Protein AF-A0A3D0IIW1-F1 (afdb_monomer_lite)

Radius of gyration: 18.22 Å; chains: 1; bounding box: 44×40×48 Å

pLDDT: mean 92.73, std 6.45, range [51.59, 98.44]

Secondary structure (DSSP, 8-state):
---SS-----HHHHHHHHHHHHHHHHHHTTGGG-SSSHHHHHHHIIIIIIIIIIIIIIIIHHHHHHHH-THHHHHTT---TTHHHHHHHHHHHHHHHHHHHHHT-PPTT--TT-HHHHHHHHHHHHHHHHIIIIIIIIIHHHHHHHH-HHHHHHHHHHHHHHHTTT--

Foldseek 3Di:
DFDQWAAADDPLLVVLVVLLVLLLVLLQVLQVLPDPDPVSVVSNCCSPVVCQLPVQQPVVLVVVCVVVDVVLCVLLPVDPPCVVVVVVVVVVVVVVVVVVVCVVPDPPPDDCPDPVNVVVVVVVVSSVSSCSRRLSRRNLSSVCVRTNNNVSVVVSVVSVVSSCVNPD

Structure (mmCIF, N/CA/C/O backbone):
data_AF-A0A3D0IIW1-F1
#
_entry.id   AF-A0A3D0IIW1-F1
#
loop_
_atom_site.group_PDB
_atom_site.id
_atom_site.type_symbol
_atom_site.label_atom_id
_atom_site.label_alt_id
_atom_site.label_comp_id
_atom_site.label_asym_id
_atom_site.label_entity_id
_atom_site.label_seq_id
_atom_site.pdbx_PDB_ins_code
_atom_site.Cartn_x
_atom_site.Cartn_y
_atom_site.Cartn_z
_atom_site.occupancy
_atom_site.B_iso_or_equiv
_atom_site.auth_seq_id
_atom_site.auth_comp_id
_atom_site.auth_asym_id
_atom_site.auth_atom_id
_atom_site.pdbx_PDB_model_num
ATOM 1 N N . MET A 1 1 ? -6.340 7.374 23.931 1.00 51.59 1 MET A N 1
ATOM 2 C CA . MET A 1 1 ? -5.038 7.229 23.238 1.00 51.59 1 MET A CA 1
ATOM 3 C C . MET A 1 1 ? -5.030 5.875 22.553 1.00 51.59 1 MET A C 1
ATOM 5 O O . MET A 1 1 ? -5.661 4.972 23.084 1.00 51.59 1 MET A O 1
ATOM 9 N N . LYS A 1 2 ? -4.418 5.737 21.372 1.00 72.81 2 LYS A N 1
ATOM 10 C CA . LYS A 1 2 ? -4.303 4.422 20.722 1.00 72.81 2 LYS A CA 1
ATOM 11 C C . LYS A 1 2 ? -3.311 3.559 21.509 1.00 72.81 2 LYS A C 1
ATOM 13 O O . LYS A 1 2 ? -2.292 4.075 21.960 1.00 72.81 2 LYS A O 1
ATOM 18 N N . GLU A 1 3 ? -3.637 2.287 21.702 1.00 88.44 3 GLU A N 1
ATOM 19 C CA . GLU A 1 3 ? -2.821 1.354 22.484 1.00 88.44 3 GLU A CA 1
ATOM 20 C C . GLU A 1 3 ? -1.586 0.914 21.685 1.00 88.44 3 GLU A C 1
ATOM 22 O O . GLU A 1 3 ? -1.682 0.585 20.499 1.00 88.44 3 GLU A O 1
ATOM 27 N N . LEU A 1 4 ? -0.418 0.907 22.335 1.00 93.81 4 LEU A N 1
ATOM 28 C CA . LEU A 1 4 ? 0.827 0.431 21.720 1.00 93.81 4 LEU A CA 1
ATOM 29 C C . LEU A 1 4 ? 0.775 -1.076 21.439 1.00 93.81 4 LEU A C 1
ATOM 31 O O . LEU A 1 4 ? 1.244 -1.517 20.391 1.00 93.81 4 LEU A O 1
ATOM 35 N N . PHE A 1 5 ? 0.150 -1.824 22.351 1.00 95.81 5 PHE A N 1
ATOM 36 C CA . PHE A 1 5 ? -0.058 -3.266 22.287 1.00 95.81 5 PHE A CA 1
ATOM 37 C C . PHE A 1 5 ? -1.498 -3.589 22.667 1.00 95.81 5 PHE A C 1
ATOM 39 O O . PHE A 1 5 ? -2.048 -2.988 23.588 1.00 95.81 5 PHE A O 1
ATOM 46 N N . LYS A 1 6 ? -2.092 -4.550 21.966 1.00 94.25 6 LYS A N 1
ATOM 47 C CA . LYS A 1 6 ? -3.459 -5.025 22.170 1.00 94.25 6 LYS A CA 1
ATOM 48 C C . LYS A 1 6 ? -3.562 -6.479 21.713 1.00 94.25 6 LYS A C 1
ATOM 50 O O . LYS A 1 6 ? -2.727 -6.948 20.948 1.00 94.25 6 LYS A O 1
ATOM 55 N N . MET A 1 7 ? -4.598 -7.189 22.147 1.00 93.38 7 MET A N 1
ATOM 56 C CA . MET A 1 7 ? -4.975 -8.472 21.554 1.00 93.38 7 MET A CA 1
ATOM 57 C C . MET A 1 7 ? -6.499 -8.597 21.500 1.00 93.38 7 MET A C 1
ATOM 59 O O . MET A 1 7 ? -7.154 -8.927 22.483 1.00 93.38 7 MET A O 1
ATOM 63 N N . LYS A 1 8 ? -7.081 -8.287 20.341 1.00 94.69 8 LYS A N 1
ATOM 64 C CA . LYS A 1 8 ? -8.518 -8.399 20.068 1.00 94.69 8 LYS A CA 1
ATOM 65 C C . LYS A 1 8 ? -8.746 -8.803 18.617 1.00 94.69 8 LYS A C 1
ATOM 67 O O . LYS A 1 8 ? -9.093 -7.982 17.770 1.00 94.69 8 LYS A O 1
ATOM 72 N N . VAL A 1 9 ? -8.540 -10.082 18.338 1.00 95.25 9 VAL A N 1
ATOM 73 C CA . VAL A 1 9 ? -8.786 -10.651 17.012 1.00 95.25 9 VAL A CA 1
ATOM 74 C C . VAL A 1 9 ? -10.283 -10.618 16.716 1.00 95.25 9 VAL A C 1
ATOM 76 O O . VAL A 1 9 ? -11.110 -11.003 17.541 1.00 95.25 9 VAL A O 1
ATOM 79 N N . THR A 1 10 ? -10.635 -10.132 15.531 1.00 95.06 10 THR A N 1
ATOM 80 C CA . THR A 1 10 ? -12.019 -10.059 15.052 1.00 95.06 10 THR A CA 1
ATOM 81 C C . THR A 1 10 ? -12.124 -10.638 13.646 1.00 95.06 10 THR A C 1
ATOM 83 O O . THR A 1 10 ? -11.124 -11.011 13.031 1.00 95.06 10 THR A O 1
ATOM 86 N N . ARG A 1 11 ? -13.342 -10.679 13.095 1.00 94.19 11 ARG A N 1
ATOM 87 C CA . ARG A 1 11 ? -13.560 -11.056 11.694 1.00 94.19 11 ARG A CA 1
ATOM 88 C C . ARG A 1 11 ? -12.759 -10.182 10.722 1.00 94.19 11 ARG A C 1
ATOM 90 O O . ARG A 1 11 ? -12.256 -10.702 9.735 1.00 94.19 11 ARG A O 1
ATOM 97 N N . ASP A 1 12 ? -12.595 -8.896 11.027 1.00 93.94 12 ASP A N 1
ATOM 98 C CA . ASP A 1 12 ? -11.858 -7.960 10.169 1.00 93.94 12 ASP A CA 1
ATOM 99 C C . ASP A 1 12 ? -10.359 -8.283 10.156 1.00 93.94 12 ASP A C 1
ATOM 101 O O . ASP A 1 12 ? -9.709 -8.177 9.122 1.00 93.94 12 ASP A O 1
ATOM 105 N N . THR A 1 13 ? -9.827 -8.789 11.273 1.00 96.00 13 THR A N 1
ATOM 106 C CA . THR A 1 13 ? -8.450 -9.291 11.358 1.00 96.00 13 THR A CA 1
ATOM 107 C C . THR A 1 13 ? -8.240 -10.481 10.425 1.00 96.00 13 THR A C 1
ATOM 109 O O . THR A 1 13 ? -7.277 -10.500 9.667 1.00 96.00 13 THR A O 1
ATOM 112 N N . TRP A 1 14 ? -9.159 -11.450 10.429 1.00 97.56 14 TRP A N 1
ATOM 113 C CA . TRP A 1 14 ? -9.083 -12.606 9.531 1.00 97.56 14 TRP A CA 1
ATOM 114 C C . TRP A 1 14 ? -9.272 -12.229 8.065 1.00 97.56 14 TRP A C 1
ATOM 116 O O . TRP A 1 14 ? -8.581 -12.771 7.209 1.00 97.56 14 TRP A O 1
ATOM 126 N N . MET A 1 15 ? -10.160 -11.276 7.770 1.00 97.06 15 MET A N 1
ATOM 127 C CA . MET A 1 15 ? -10.300 -10.727 6.420 1.00 97.06 15 MET A CA 1
ATOM 128 C C . MET A 1 15 ? -9.004 -10.066 5.947 1.00 97.06 15 MET A C 1
ATOM 130 O O . MET A 1 15 ? -8.612 -10.276 4.804 1.00 97.06 15 MET A O 1
ATOM 134 N N . ALA A 1 16 ? -8.320 -9.321 6.819 1.00 97.75 16 ALA A N 1
ATOM 135 C CA . ALA A 1 16 ? -7.032 -8.717 6.504 1.00 97.75 16 ALA A CA 1
ATOM 136 C C . ALA A 1 16 ? -5.949 -9.772 6.246 1.00 97.75 16 ALA A C 1
ATOM 138 O O . ALA A 1 16 ? -5.259 -9.692 5.237 1.00 97.75 16 ALA A O 1
ATOM 139 N N . VAL A 1 17 ? -5.846 -10.804 7.092 1.00 98.38 17 VAL A N 1
ATOM 140 C CA . VAL A 1 17 ? -4.916 -11.923 6.860 1.00 98.38 17 VAL A CA 1
ATOM 141 C C . VAL A 1 17 ? -5.212 -12.612 5.527 1.00 98.38 17 VAL A C 1
ATOM 143 O O . VAL A 1 17 ? -4.301 -12.799 4.731 1.00 98.38 17 VAL A O 1
ATOM 146 N N . ALA A 1 18 ? -6.473 -12.953 5.251 1.00 98.38 18 ALA A N 1
ATOM 147 C CA . ALA A 1 18 ? -6.853 -13.629 4.013 1.00 98.38 18 ALA A CA 1
ATOM 148 C C . ALA A 1 18 ? -6.556 -12.775 2.770 1.00 98.38 18 ALA A C 1
ATOM 150 O O . ALA A 1 18 ? -5.976 -13.274 1.810 1.00 98.38 18 ALA A O 1
ATOM 151 N N . ALA A 1 19 ? -6.904 -11.486 2.798 1.00 98.19 19 ALA A N 1
ATOM 152 C CA . ALA A 1 19 ? -6.640 -10.570 1.692 1.00 98.19 19 ALA A CA 1
ATOM 153 C C . ALA A 1 19 ? -5.132 -10.330 1.494 1.00 98.19 19 ALA A C 1
ATOM 155 O O . ALA A 1 19 ? -4.655 -10.319 0.362 1.00 98.19 19 ALA A O 1
ATOM 156 N N . GLY A 1 20 ? -4.367 -10.194 2.581 1.00 98.19 20 GLY A N 1
ATOM 157 C CA . GLY A 1 20 ? -2.912 -10.062 2.529 1.00 98.19 20 GLY A CA 1
ATOM 158 C C . GLY A 1 20 ? -2.222 -11.324 2.002 1.00 98.19 20 GLY A C 1
ATOM 159 O O . GLY A 1 20 ? -1.300 -11.228 1.199 1.00 98.19 20 GLY A O 1
ATOM 160 N N . LEU A 1 21 ? -2.687 -12.515 2.393 1.00 98.44 21 LEU A N 1
ATOM 161 C CA . LEU A 1 21 ? -2.167 -13.781 1.867 1.00 98.44 21 LEU A CA 1
ATOM 162 C C . LEU A 1 21 ? -2.523 -13.965 0.391 1.00 98.44 21 LEU A C 1
ATOM 164 O O . LEU A 1 21 ? -1.695 -14.453 -0.369 1.00 98.44 21 LEU A O 1
ATOM 168 N N . LEU A 1 22 ? -3.721 -13.547 -0.027 1.00 98.38 22 LEU A N 1
ATOM 169 C CA . LEU A 1 22 ? -4.106 -13.543 -1.436 1.00 98.38 22 LEU A CA 1
ATOM 170 C C . LEU A 1 22 ? -3.202 -12.616 -2.256 1.00 98.38 22 LEU A C 1
ATOM 172 O O . LEU A 1 22 ? -2.736 -13.020 -3.312 1.00 98.38 22 LEU A O 1
ATOM 176 N N . MET A 1 23 ? -2.899 -11.416 -1.755 1.00 98.19 23 MET A N 1
ATOM 177 C CA . MET A 1 23 ? -1.939 -10.501 -2.380 1.00 98.19 23 MET A CA 1
ATOM 178 C C . MET A 1 23 ? -0.556 -11.156 -2.545 1.00 98.19 23 MET A C 1
ATOM 180 O O . MET A 1 23 ? 0.001 -11.133 -3.639 1.00 98.19 23 MET A O 1
ATOM 184 N N . ILE A 1 24 ? -0.016 -11.787 -1.496 1.00 98.19 24 ILE A N 1
ATOM 185 C CA . ILE A 1 24 ? 1.262 -12.516 -1.586 1.00 98.19 24 ILE A CA 1
ATOM 186 C C . ILE A 1 24 ? 1.161 -13.671 -2.591 1.00 98.19 24 ILE A C 1
ATOM 188 O O . ILE A 1 24 ? 2.062 -13.866 -3.399 1.00 98.19 24 ILE A O 1
ATOM 192 N N . GLY A 1 25 ? 0.059 -14.421 -2.577 1.00 97.62 25 GLY A N 1
ATOM 193 C CA . GLY A 1 25 ? -0.180 -15.508 -3.523 1.00 97.62 25 GLY A CA 1
ATOM 194 C C . GLY A 1 25 ? -0.182 -15.023 -4.971 1.00 97.62 25 GLY A C 1
ATOM 195 O O . GLY A 1 25 ? 0.498 -15.609 -5.804 1.00 97.62 25 GLY A O 1
ATOM 196 N N . LEU A 1 26 ? -0.876 -13.919 -5.262 1.00 96.81 26 LEU A N 1
ATOM 197 C CA . LEU A 1 26 ? -0.877 -13.285 -6.584 1.00 96.81 26 LEU A CA 1
ATOM 198 C C . LEU A 1 26 ? 0.527 -12.835 -7.004 1.00 96.81 26 LEU A C 1
ATOM 200 O O . LEU A 1 26 ? 0.872 -12.978 -8.171 1.00 96.81 26 LEU A O 1
ATOM 204 N N . SER A 1 27 ? 1.336 -12.345 -6.059 1.00 96.06 27 SER A N 1
ATOM 205 C CA . SER A 1 27 ? 2.742 -12.014 -6.306 1.00 96.06 27 SER A CA 1
ATOM 206 C C . SER A 1 27 ? 3.536 -13.253 -6.712 1.00 96.06 27 SER A C 1
ATOM 208 O O . SER A 1 27 ? 4.066 -13.317 -7.815 1.00 96.06 27 SER A O 1
ATOM 210 N N . LEU A 1 28 ? 3.544 -14.288 -5.870 1.00 96.31 28 LEU A N 1
ATOM 211 C CA . LEU A 1 28 ? 4.301 -15.520 -6.110 1.00 96.31 28 LEU A CA 1
ATOM 212 C C . LEU A 1 28 ? 3.863 -16.263 -7.379 1.00 96.31 28 LEU A C 1
ATOM 214 O O . LEU A 1 28 ? 4.688 -16.909 -8.021 1.00 96.31 28 LEU A O 1
ATOM 218 N N . LEU A 1 29 ? 2.589 -16.160 -7.766 1.00 95.62 29 LEU A N 1
ATOM 219 C CA . LEU A 1 29 ? 2.074 -16.746 -9.005 1.00 95.62 29 LEU A CA 1
ATOM 220 C C . LEU A 1 29 ? 2.680 -16.131 -10.270 1.00 95.62 29 LEU A C 1
ATOM 222 O O . LEU A 1 29 ? 2.574 -16.756 -11.319 1.00 95.62 29 LEU A O 1
ATOM 226 N N . MET A 1 30 ? 3.322 -14.962 -10.189 1.00 94.12 30 MET A N 1
ATOM 227 C CA . MET A 1 30 ? 4.028 -14.360 -11.324 1.00 94.12 30 MET A CA 1
ATOM 228 C C . MET A 1 30 ? 5.428 -14.934 -11.552 1.00 94.12 30 MET A C 1
ATOM 230 O O . MET A 1 30 ? 5.925 -14.841 -12.668 1.00 94.12 30 MET A O 1
ATOM 234 N N . LEU A 1 31 ? 6.041 -15.594 -10.560 1.00 93.50 31 LEU A N 1
ATOM 235 C CA . LEU A 1 31 ? 7.369 -16.211 -10.701 1.00 93.50 31 LEU A CA 1
ATOM 236 C C . LEU A 1 31 ? 7.522 -17.127 -11.933 1.00 93.50 31 LEU A C 1
ATOM 238 O O . LEU A 1 31 ? 8.519 -16.993 -12.636 1.00 93.50 31 LEU A O 1
ATOM 242 N N . PRO A 1 32 ? 6.586 -18.049 -12.245 1.00 92.50 32 PRO A N 1
ATOM 243 C CA . PRO A 1 32 ? 6.703 -18.879 -13.446 1.00 92.50 32 PRO A CA 1
ATOM 244 C C . PRO A 1 32 ? 6.498 -18.111 -14.762 1.00 92.50 32 PRO A C 1
ATOM 246 O O . PRO A 1 32 ? 6.783 -18.667 -15.817 1.00 92.50 32 PRO A O 1
ATOM 249 N N . PHE A 1 33 ? 6.016 -16.866 -14.707 1.00 91.00 33 PHE A N 1
ATOM 250 C CA . PHE A 1 33 ? 5.722 -16.002 -15.855 1.00 91.00 33 PHE A CA 1
ATOM 251 C C . PHE A 1 33 ? 6.644 -14.773 -15.890 1.00 91.00 33 PHE A C 1
ATOM 253 O O . PHE A 1 33 ? 6.245 -13.709 -16.352 1.00 91.00 33 PHE A O 1
ATOM 260 N N . SER A 1 34 ? 7.874 -14.894 -15.382 1.00 84.25 34 SER A N 1
ATOM 261 C CA . SER A 1 34 ? 8.863 -13.806 -15.373 1.00 84.25 34 SER A CA 1
ATOM 262 C C . SER A 1 34 ? 9.720 -13.745 -16.649 1.00 84.25 34 SER A C 1
ATOM 264 O O . SER A 1 34 ? 10.821 -13.197 -16.619 1.00 84.25 34 SER A O 1
ATOM 266 N N . GLY A 1 35 ? 9.288 -14.395 -17.733 1.00 87.31 35 GLY A N 1
ATOM 267 C CA . GLY A 1 35 ? 9.995 -14.412 -19.014 1.00 87.31 35 GLY A CA 1
ATOM 268 C C . GLY A 1 35 ? 9.656 -13.215 -19.909 1.00 87.31 35 GLY A C 1
ATOM 269 O O . GLY A 1 35 ? 8.766 -12.424 -19.610 1.00 87.31 35 GLY A O 1
ATOM 270 N N . ASP A 1 36 ? 10.340 -13.121 -21.054 1.00 87.38 36 ASP A N 1
ATOM 271 C CA . ASP A 1 36 ? 10.158 -12.033 -22.033 1.00 87.38 36 ASP A CA 1
ATOM 272 C C . ASP A 1 36 ? 9.063 -12.321 -23.077 1.00 87.38 36 ASP A C 1
ATOM 274 O O . ASP A 1 36 ? 8.921 -11.606 -24.074 1.00 87.38 36 ASP A O 1
ATOM 278 N N . SER A 1 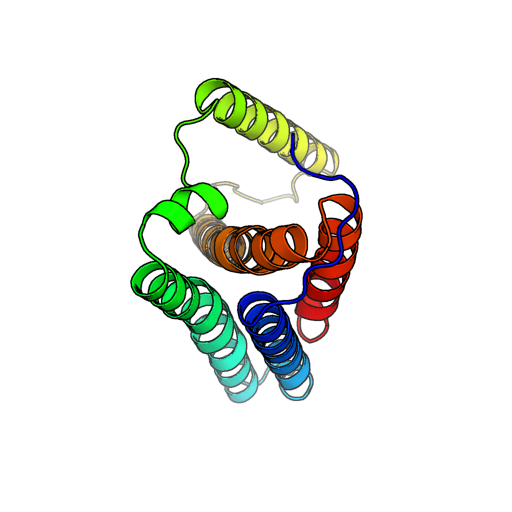37 ? 8.292 -13.401 -22.910 1.00 93.81 37 SER A N 1
ATOM 279 C CA . SER A 1 37 ? 7.253 -13.734 -23.881 1.00 93.81 37 SER A CA 1
ATOM 280 C C . SER A 1 37 ? 6.037 -12.813 -23.736 1.00 93.81 37 SER A C 1
ATOM 282 O O . SER A 1 37 ? 5.694 -12.335 -22.655 1.00 93.81 37 SER A O 1
ATOM 284 N N . MET A 1 38 ? 5.310 -12.598 -24.836 1.00 93.38 38 MET A N 1
ATOM 285 C CA . MET A 1 38 ? 4.062 -11.827 -24.787 1.00 93.38 38 MET A CA 1
ATOM 286 C C . MET A 1 38 ? 3.020 -12.473 -23.857 1.00 93.38 38 MET A C 1
ATOM 288 O O . MET A 1 38 ? 2.227 -11.766 -23.240 1.00 93.38 38 MET A O 1
ATOM 292 N N . GLY A 1 39 ? 3.029 -13.806 -23.732 1.00 94.00 39 GLY A N 1
ATOM 293 C CA . GLY A 1 39 ? 2.161 -14.526 -22.800 1.00 94.00 39 GLY A CA 1
ATOM 294 C C . GLY A 1 39 ? 2.487 -14.201 -21.343 1.00 94.00 39 GLY A C 1
ATOM 295 O O . GLY A 1 39 ? 1.580 -13.882 -20.576 1.00 94.00 39 GLY A O 1
ATOM 296 N N . ASP A 1 40 ? 3.773 -14.196 -20.998 1.00 92.62 40 ASP A N 1
ATOM 297 C CA . ASP A 1 40 ? 4.275 -13.869 -19.659 1.00 92.62 40 ASP A CA 1
ATOM 298 C C . ASP A 1 40 ? 3.899 -12.441 -19.246 1.00 92.62 40 ASP A C 1
ATOM 300 O O . ASP A 1 40 ? 3.370 -12.214 -18.153 1.00 92.62 40 ASP A O 1
ATOM 304 N N . ALA A 1 41 ? 4.064 -11.485 -20.167 1.00 91.69 41 ALA A N 1
ATOM 305 C CA . ALA A 1 41 ? 3.682 -10.092 -19.955 1.00 91.69 41 ALA A CA 1
ATOM 306 C C . ALA A 1 41 ? 2.170 -9.928 -19.718 1.00 91.69 41 ALA A C 1
ATOM 308 O O . ALA A 1 41 ? 1.760 -9.206 -18.808 1.00 91.69 41 ALA A O 1
ATOM 309 N N . ILE A 1 42 ? 1.331 -10.615 -20.503 1.00 95.12 42 ILE A N 1
ATOM 310 C CA . ILE A 1 42 ? -0.131 -10.570 -20.344 1.00 95.12 42 ILE A CA 1
ATOM 311 C C . ILE A 1 42 ? -0.544 -11.163 -18.995 1.00 95.12 42 ILE A C 1
ATOM 313 O O . ILE A 1 42 ? -1.369 -10.575 -18.296 1.00 95.12 42 ILE A O 1
ATOM 317 N N . VAL A 1 43 ? 0.018 -12.312 -18.614 1.00 94.62 43 VAL A N 1
ATOM 318 C CA . VAL A 1 43 ? -0.315 -12.961 -17.339 1.00 94.62 43 VAL A CA 1
ATOM 319 C C . VAL A 1 43 ? 0.117 -12.090 -16.161 1.00 94.62 43 VAL A C 1
ATOM 321 O O . VAL A 1 43 ? -0.688 -11.858 -15.259 1.00 94.62 43 VAL A O 1
ATOM 324 N N . SER A 1 44 ? 1.331 -11.540 -16.198 1.00 92.44 44 SER A N 1
ATOM 325 C CA . SER A 1 44 ? 1.834 -10.636 -15.159 1.00 92.44 44 SER A CA 1
ATOM 326 C C . SER A 1 44 ? 0.983 -9.368 -15.039 1.00 92.44 44 SER A C 1
ATOM 328 O O . SER A 1 44 ? 0.609 -8.983 -13.932 1.00 92.44 44 SER A O 1
ATOM 330 N N . PHE A 1 45 ? 0.581 -8.768 -16.164 1.00 93.19 45 PHE A N 1
ATOM 331 C CA . PHE A 1 45 ? -0.353 -7.639 -16.185 1.00 93.19 45 PHE A CA 1
ATOM 332 C C . PHE A 1 45 ? -1.708 -7.996 -15.553 1.00 93.19 45 PHE A C 1
ATOM 334 O O . PHE A 1 45 ? -2.235 -7.250 -14.729 1.00 93.19 45 PHE A O 1
ATOM 341 N N . LEU A 1 46 ? -2.286 -9.151 -15.895 1.00 96.56 46 LEU A N 1
ATOM 342 C CA . LEU A 1 46 ? -3.569 -9.573 -15.331 1.00 96.56 46 LEU A CA 1
ATOM 343 C C . LEU A 1 46 ? -3.471 -9.821 -13.820 1.00 96.56 46 LEU A C 1
ATOM 345 O O . LEU A 1 46 ? -4.315 -9.338 -13.064 1.00 96.56 46 LEU A O 1
ATOM 349 N N . LEU A 1 47 ? -2.448 -10.548 -13.369 1.00 96.19 47 LEU A N 1
ATOM 350 C CA . LEU A 1 47 ? -2.269 -10.877 -11.955 1.00 96.19 47 LEU A CA 1
ATOM 351 C C . LEU A 1 47 ? -1.968 -9.630 -11.117 1.00 96.19 47 LEU A C 1
ATOM 353 O O . LEU A 1 47 ? -2.636 -9.398 -10.105 1.00 96.19 47 LEU A O 1
ATOM 357 N N . ARG A 1 48 ? -0.999 -8.815 -11.545 1.00 95.00 48 ARG A N 1
ATOM 358 C CA . ARG A 1 48 ? -0.568 -7.626 -10.807 1.00 95.00 48 ARG A CA 1
ATOM 359 C C . ARG A 1 48 ? -1.533 -6.465 -10.979 1.00 95.00 48 ARG A C 1
ATOM 361 O O . ARG A 1 48 ? -2.049 -5.947 -9.998 1.00 95.00 48 ARG A O 1
ATOM 368 N N . ASP A 1 49 ? -1.804 -6.045 -12.203 1.00 94.81 49 ASP A N 1
ATOM 369 C CA . ASP A 1 49 ? -2.430 -4.742 -12.429 1.00 94.81 49 ASP A CA 1
ATOM 370 C C . ASP A 1 49 ? -3.956 -4.839 -12.306 1.00 94.81 49 ASP A C 1
ATOM 372 O O . ASP A 1 49 ? -4.598 -4.005 -11.660 1.00 94.81 49 ASP A O 1
ATOM 376 N N . VAL A 1 50 ? -4.548 -5.906 -12.848 1.00 96.62 50 VAL A N 1
ATOM 377 C CA . VAL A 1 50 ? -6.007 -6.091 -12.826 1.00 96.62 50 VAL A CA 1
ATOM 378 C C . VAL A 1 50 ? -6.483 -6.705 -11.511 1.00 96.62 50 VAL A C 1
ATOM 380 O O . VAL A 1 50 ? -7.377 -6.161 -10.863 1.00 96.62 50 VAL A O 1
ATOM 383 N N . VAL A 1 51 ? -5.922 -7.842 -11.096 1.00 97.75 51 VAL A N 1
ATOM 384 C CA . VAL A 1 51 ? -6.440 -8.568 -9.925 1.00 97.75 51 VAL A CA 1
ATOM 385 C C . VAL A 1 51 ? -5.902 -7.984 -8.619 1.00 97.75 51 VAL A C 1
ATOM 387 O O . VAL A 1 51 ? -6.682 -7.730 -7.701 1.00 97.75 51 VAL A O 1
ATOM 390 N N . MET A 1 52 ? -4.594 -7.744 -8.516 1.00 96.94 52 MET A N 1
ATOM 391 C CA . MET A 1 52 ? -3.984 -7.255 -7.278 1.00 96.94 52 MET A CA 1
ATOM 392 C C . MET A 1 52 ? -4.192 -5.743 -7.090 1.00 96.94 52 MET A C 1
ATOM 394 O O . MET A 1 52 ? -4.874 -5.342 -6.148 1.00 96.94 52 MET A O 1
ATOM 398 N N . ILE A 1 53 ? -3.683 -4.896 -7.987 1.00 96.12 53 ILE A N 1
ATOM 399 C CA . ILE A 1 53 ? -3.759 -3.432 -7.854 1.00 96.12 53 ILE A CA 1
ATOM 400 C C . ILE A 1 53 ? -5.208 -2.955 -7.941 1.00 96.12 53 ILE A C 1
ATOM 402 O O . ILE A 1 53 ? -5.708 -2.332 -7.006 1.00 96.12 53 ILE A O 1
ATOM 406 N N . PHE A 1 54 ? -5.918 -3.252 -9.029 1.00 96.81 54 PHE A N 1
ATOM 407 C CA . PHE A 1 54 ? -7.296 -2.783 -9.171 1.00 96.81 54 PHE A CA 1
ATOM 408 C C . PHE A 1 54 ? -8.277 -3.590 -8.305 1.00 96.81 54 PHE A C 1
ATOM 410 O O . PHE A 1 54 ? -9.054 -3.012 -7.537 1.00 96.81 54 PHE A O 1
ATOM 417 N N . GLY A 1 55 ? -8.230 -4.921 -8.381 1.00 97.88 55 GLY A N 1
ATOM 418 C CA . GLY A 1 55 ? -9.149 -5.801 -7.658 1.00 97.88 55 GLY A CA 1
ATOM 419 C C . GLY A 1 55 ? -9.014 -5.708 -6.135 1.00 97.88 55 GLY A C 1
ATOM 420 O O . GLY A 1 55 ? -9.999 -5.404 -5.458 1.00 97.88 55 GLY A O 1
ATOM 421 N N . LEU A 1 56 ? -7.819 -5.927 -5.575 1.00 96.81 56 LEU A N 1
ATOM 422 C CA . LEU A 1 56 ? -7.610 -5.813 -4.123 1.00 96.81 56 LEU A CA 1
ATOM 423 C C . LEU A 1 56 ? -7.478 -4.358 -3.667 1.00 96.81 56 LEU A C 1
ATOM 425 O O . LEU A 1 56 ? -8.067 -3.989 -2.653 1.00 96.81 56 LEU A O 1
ATOM 429 N N . GLY A 1 57 ? -6.748 -3.527 -4.414 1.00 95.19 57 GLY A N 1
ATOM 430 C CA . GLY A 1 57 ? -6.489 -2.132 -4.042 1.00 95.19 57 GLY A CA 1
ATOM 431 C C . GLY A 1 57 ? -7.705 -1.237 -4.013 1.00 95.19 57 GLY A C 1
ATOM 432 O O . GLY A 1 57 ? -7.871 -0.438 -3.092 1.00 95.19 57 GLY A O 1
ATOM 433 N N . VAL A 1 58 ? -8.550 -1.367 -5.032 1.00 94.75 58 VAL A N 1
ATOM 434 C CA . VAL A 1 58 ? -9.663 -0.448 -5.255 1.00 94.75 58 VAL A CA 1
ATOM 435 C C . VAL A 1 58 ? -10.983 -1.150 -4.982 1.00 94.75 58 VAL A C 1
ATOM 437 O O . VAL A 1 58 ? -11.695 -0.762 -4.057 1.00 94.75 58 VAL A O 1
ATOM 440 N N . VAL A 1 59 ? -11.312 -2.199 -5.740 1.00 97.50 59 VAL A N 1
ATOM 441 C CA . VAL A 1 59 ? -12.642 -2.829 -5.679 1.00 97.50 59 VAL A CA 1
ATOM 442 C C . VAL A 1 59 ? -12.912 -3.408 -4.291 1.00 97.50 59 VAL A C 1
ATOM 444 O O . VAL A 1 59 ? -13.912 -3.065 -3.661 1.00 97.50 59 VAL A O 1
ATOM 447 N N . PHE A 1 60 ? -12.004 -4.233 -3.773 1.00 97.38 60 PHE A N 1
ATOM 448 C CA . PHE A 1 60 ? -12.165 -4.858 -2.464 1.00 97.38 60 PHE A CA 1
ATOM 449 C C . PHE A 1 60 ? -12.226 -3.827 -1.325 1.00 97.38 60 PHE A C 1
ATOM 451 O O . PHE A 1 60 ? -13.102 -3.927 -0.462 1.00 97.38 60 PHE A O 1
ATOM 458 N N . VAL A 1 61 ? -11.349 -2.814 -1.324 1.00 96.12 61 VAL A N 1
ATOM 459 C CA . VAL A 1 61 ? -11.353 -1.764 -0.287 1.00 96.12 61 VAL A CA 1
ATOM 460 C C . VAL A 1 61 ? -12.652 -0.959 -0.329 1.00 96.12 61 VAL A C 1
ATOM 462 O O . VAL A 1 61 ? -13.248 -0.711 0.720 1.00 96.12 61 VAL A O 1
ATOM 465 N N . LEU A 1 62 ? -13.146 -0.602 -1.518 1.00 95.06 62 LEU A N 1
ATOM 466 C CA . LEU A 1 62 ? -14.424 0.098 -1.666 1.00 95.06 62 LEU A CA 1
ATOM 467 C C . LEU A 1 62 ? -15.601 -0.750 -1.171 1.00 95.06 62 LEU A C 1
ATOM 469 O O . LEU A 1 62 ? -16.431 -0.246 -0.416 1.00 95.06 62 LEU A O 1
ATOM 473 N N . MET A 1 63 ? -15.643 -2.041 -1.514 1.00 96.44 63 MET A N 1
ATOM 474 C CA . MET A 1 63 ? -16.659 -2.968 -0.998 1.00 96.44 63 MET A CA 1
ATOM 475 C C . MET A 1 63 ? -16.593 -3.100 0.529 1.00 96.44 63 MET A C 1
ATOM 477 O O . MET A 1 63 ? -17.623 -3.192 1.200 1.00 96.44 63 MET A O 1
ATOM 481 N N . TYR A 1 64 ? -15.386 -3.105 1.101 1.00 95.50 64 TYR A N 1
ATOM 482 C CA . TYR A 1 64 ? -15.199 -3.133 2.547 1.00 95.50 64 TYR A CA 1
ATOM 483 C C . TYR A 1 64 ? -15.745 -1.863 3.214 1.00 95.50 64 TYR A C 1
ATOM 485 O O . TYR A 1 64 ? -16.464 -1.959 4.211 1.00 95.50 64 TYR A O 1
ATOM 493 N N . VAL A 1 65 ? -15.448 -0.687 2.653 1.00 94.88 65 VAL A N 1
ATOM 494 C CA . VAL A 1 65 ? -15.960 0.604 3.138 1.00 94.88 65 VAL A CA 1
ATOM 495 C C . VAL A 1 65 ? -17.481 0.670 3.040 1.00 94.88 65 VAL A C 1
ATOM 497 O O . VAL A 1 65 ? -18.124 1.065 4.009 1.00 94.88 65 VAL A O 1
ATOM 500 N N . ASP A 1 66 ? -18.065 0.257 1.916 1.00 95.31 66 ASP A N 1
ATOM 501 C CA . ASP A 1 66 ? -19.519 0.245 1.726 1.00 95.31 66 ASP A CA 1
ATOM 502 C C . ASP A 1 66 ? -20.214 -0.607 2.799 1.00 95.31 66 ASP A C 1
ATOM 504 O O . ASP A 1 66 ? -21.132 -0.157 3.484 1.00 95.31 66 ASP A O 1
ATOM 508 N N . LYS A 1 67 ? -19.673 -1.803 3.062 1.00 94.94 67 LYS A N 1
ATOM 509 C CA . LYS A 1 67 ? -20.215 -2.729 4.063 1.00 94.94 67 LYS A CA 1
ATOM 510 C C . LYS A 1 67 ? -20.043 -2.259 5.511 1.00 94.94 67 LYS A C 1
ATOM 512 O O . LYS A 1 67 ? -20.841 -2.632 6.371 1.00 94.94 67 LYS A O 1
ATOM 517 N N . LYS A 1 68 ? -18.970 -1.528 5.820 1.00 93.88 68 LYS A N 1
ATOM 518 C CA . LYS A 1 68 ? -18.628 -1.104 7.192 1.00 93.88 68 LYS A CA 1
ATOM 519 C C . LYS A 1 68 ? -19.043 0.326 7.520 1.00 93.88 68 LYS A C 1
ATOM 521 O O . LYS A 1 68 ? -19.028 0.698 8.690 1.00 93.88 68 LYS A O 1
ATOM 526 N N . GLY A 1 69 ? -19.434 1.098 6.514 1.00 92.69 69 GLY A N 1
ATOM 527 C CA . GLY A 1 69 ? -19.828 2.491 6.642 1.00 92.69 69 GLY A CA 1
ATOM 528 C C . GLY A 1 69 ? -18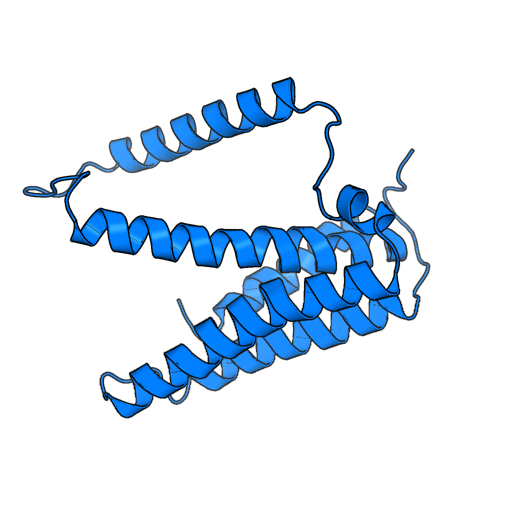.682 3.469 6.381 1.00 92.69 69 GLY A C 1
ATOM 529 O O . GLY A 1 69 ? -17.496 3.173 6.540 1.00 92.69 69 GLY A O 1
ATOM 530 N N . LYS A 1 70 ? -19.064 4.697 6.011 1.00 88.69 70 LYS A N 1
ATOM 531 C CA . LYS A 1 70 ? -18.145 5.770 5.590 1.00 88.69 70 LYS A CA 1
ATOM 532 C C . LYS A 1 70 ? -17.161 6.213 6.673 1.00 88.69 70 LYS A C 1
ATOM 534 O O . LYS A 1 70 ? -16.145 6.810 6.342 1.00 88.69 70 LYS A O 1
ATOM 539 N N . GLU A 1 71 ? -17.425 5.918 7.944 1.00 88.25 71 GLU A N 1
ATOM 540 C CA . GLU A 1 71 ? -16.507 6.228 9.049 1.00 88.25 71 GLU A CA 1
ATOM 541 C C . GLU A 1 71 ? -15.137 5.561 8.856 1.00 88.25 71 GLU A C 1
ATOM 543 O O . GLU A 1 71 ? -14.104 6.163 9.160 1.00 88.25 71 GLU A O 1
ATOM 548 N N . VAL A 1 72 ? -15.116 4.378 8.229 1.00 92.25 72 VAL A N 1
ATOM 549 C CA . VAL A 1 72 ? -13.891 3.646 7.882 1.00 92.25 72 VAL A CA 1
ATOM 550 C C . VAL A 1 72 ? -12.981 4.435 6.944 1.00 92.25 72 VAL A C 1
ATOM 552 O O . VAL A 1 72 ? -11.767 4.287 7.041 1.00 92.25 72 VAL A O 1
ATOM 555 N N . LEU A 1 73 ? -13.518 5.319 6.091 1.00 90.94 73 LEU A N 1
ATOM 556 C CA . LEU A 1 73 ? -12.695 6.171 5.222 1.00 90.94 73 LEU A CA 1
ATOM 557 C C . LEU A 1 73 ? -11.695 6.989 6.042 1.00 90.94 73 LEU A C 1
ATOM 559 O O . LEU A 1 73 ? -10.529 7.107 5.671 1.00 90.94 73 LEU A O 1
ATOM 563 N N . SER A 1 74 ? -12.130 7.497 7.196 1.00 90.06 74 SER A N 1
ATOM 564 C CA . SER A 1 74 ? -11.256 8.258 8.085 1.00 90.06 74 SER A CA 1
ATOM 565 C C . SER A 1 74 ? -10.191 7.391 8.762 1.00 90.06 74 SER A C 1
ATOM 567 O O . SER A 1 74 ? -9.086 7.882 9.004 1.00 90.06 74 SER A O 1
ATOM 569 N N . ASP A 1 75 ? -10.489 6.111 9.004 1.00 89.00 75 ASP A N 1
ATOM 570 C CA . ASP A 1 75 ? -9.562 5.144 9.598 1.00 89.00 75 ASP A CA 1
ATOM 571 C C . ASP A 1 75 ? -8.483 4.675 8.610 1.00 89.00 75 ASP A C 1
ATOM 573 O O . ASP A 1 75 ? -7.356 4.423 9.033 1.00 89.00 75 ASP A O 1
ATOM 577 N N . ILE A 1 76 ? -8.802 4.588 7.312 1.00 90.44 76 ILE A N 1
ATOM 578 C CA . ILE A 1 76 ? -7.840 4.230 6.250 1.00 90.44 76 ILE A CA 1
ATOM 579 C C . ILE A 1 76 ? -7.051 5.439 5.716 1.00 90.44 76 ILE A C 1
ATOM 581 O O . ILE A 1 76 ? -6.241 5.286 4.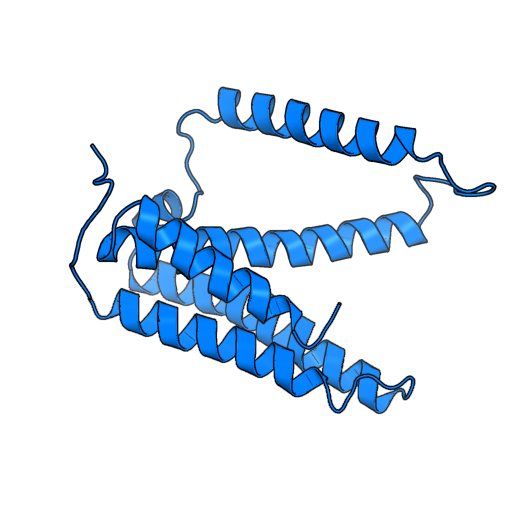810 1.00 90.44 76 ILE A O 1
ATOM 585 N N . GLY A 1 77 ? -7.269 6.639 6.270 1.00 87.00 77 GLY A N 1
ATOM 586 C CA . GLY A 1 77 ? -6.454 7.827 5.990 1.00 87.00 77 GLY A CA 1
ATOM 587 C C . GLY A 1 77 ? -7.163 8.975 5.266 1.00 87.00 77 GLY A C 1
ATOM 588 O O . GLY A 1 77 ? -6.614 10.076 5.219 1.00 87.00 77 GLY A O 1
ATOM 589 N N . PHE A 1 78 ? -8.400 8.802 4.789 1.00 90.44 78 PHE A N 1
ATOM 590 C CA . PHE A 1 78 ? -9.192 9.896 4.210 1.00 90.44 78 PHE A CA 1
ATOM 591 C C . PHE A 1 78 ? -9.783 10.781 5.308 1.00 90.44 78 PHE A C 1
ATOM 593 O O . PHE A 1 78 ? -10.964 10.714 5.655 1.00 90.44 78 PHE A O 1
ATOM 600 N N . SER A 1 79 ? -8.937 11.635 5.880 1.00 90.19 79 SER A N 1
ATOM 601 C CA . SER A 1 79 ? -9.294 12.545 6.961 1.00 90.19 79 SER A CA 1
ATOM 602 C C . SER A 1 79 ? -8.802 13.960 6.688 1.00 90.19 79 SER A C 1
ATOM 604 O O . SER A 1 79 ? -7.723 14.179 6.151 1.00 90.19 79 SER A O 1
ATOM 606 N N . LYS A 1 80 ? -9.569 14.954 7.143 1.00 90.81 80 LYS A N 1
ATOM 607 C CA . LYS A 1 80 ? -9.145 16.366 7.136 1.00 90.81 80 LYS A CA 1
ATOM 608 C C . LYS A 1 80 ? -8.250 16.718 8.331 1.00 90.81 80 LYS A C 1
ATOM 610 O O . LYS A 1 80 ? -7.772 17.848 8.448 1.00 90.81 80 LYS A O 1
ATOM 615 N N . ARG A 1 81 ? -8.042 15.776 9.259 1.00 91.12 81 ARG A N 1
ATOM 616 C CA . ARG A 1 81 ? -7.265 16.002 10.479 1.00 91.12 81 ARG A CA 1
ATOM 617 C C . ARG A 1 81 ? -5.812 16.310 10.120 1.00 91.12 81 ARG A C 1
ATOM 619 O O . ARG A 1 81 ? -5.139 15.485 9.524 1.00 91.12 81 ARG A O 1
ATOM 626 N N . LYS A 1 82 ? -5.322 17.477 10.554 1.00 92.94 82 LYS A N 1
ATOM 627 C CA . LYS A 1 82 ? -3.938 17.940 10.335 1.00 92.94 82 LYS A CA 1
ATOM 628 C C . LYS A 1 82 ? -3.527 18.035 8.854 1.00 92.94 82 LYS A C 1
ATOM 630 O O . LYS A 1 82 ? -2.336 18.015 8.577 1.00 92.94 82 LYS A O 1
ATOM 635 N N . ILE A 1 83 ? -4.470 18.246 7.926 1.00 94.06 83 ILE A N 1
ATOM 636 C CA . ILE A 1 83 ? -4.188 18.286 6.477 1.00 94.06 83 ILE A CA 1
ATOM 637 C C . ILE A 1 83 ? -3.038 19.230 6.098 1.00 94.06 83 ILE A C 1
ATOM 639 O O . ILE A 1 83 ? -2.184 18.860 5.307 1.00 94.06 83 ILE A O 1
ATOM 643 N N . LYS A 1 84 ? -2.954 20.415 6.721 1.00 96.31 84 LYS A N 1
ATOM 644 C CA . LYS A 1 84 ? -1.853 21.361 6.479 1.00 96.31 84 LYS A CA 1
ATOM 645 C C . LYS A 1 84 ? -0.495 20.764 6.851 1.00 96.31 84 LYS A C 1
ATOM 647 O O . LYS A 1 84 ? 0.444 20.876 6.079 1.00 96.31 84 LYS A O 1
ATOM 652 N N . LEU A 1 85 ? -0.403 20.121 8.017 1.00 96.00 85 LEU A N 1
ATOM 653 C CA . LEU A 1 85 ? 0.830 19.471 8.461 1.00 96.00 85 LEU A CA 1
ATOM 654 C C . LEU A 1 85 ? 1.165 18.275 7.566 1.00 96.00 85 LEU A C 1
ATOM 656 O O . LEU A 1 85 ? 2.317 18.128 7.190 1.00 96.00 85 LEU A O 1
ATOM 660 N N . SER A 1 86 ? 0.173 17.457 7.201 1.00 92.94 86 SER A N 1
ATOM 661 C CA . SER A 1 86 ? 0.367 16.328 6.288 1.00 92.94 86 SER A CA 1
ATOM 662 C C . SER A 1 86 ? 0.909 16.781 4.934 1.00 92.94 86 SER A C 1
ATOM 664 O O . SER A 1 86 ? 1.889 16.214 4.481 1.00 92.94 86 SER A O 1
ATOM 666 N N . LEU A 1 87 ? 0.342 17.836 4.339 1.00 94.19 87 LEU A N 1
ATOM 667 C CA . LEU A 1 87 ? 0.813 18.389 3.064 1.00 94.19 87 LEU A CA 1
ATOM 668 C C . LEU A 1 87 ? 2.231 18.959 3.164 1.00 94.19 87 LEU A C 1
ATOM 670 O O . LEU A 1 87 ? 3.043 18.743 2.273 1.00 94.19 87 LEU A O 1
ATOM 674 N N . VAL A 1 88 ? 2.544 19.672 4.250 1.00 97.56 88 VAL A N 1
ATOM 675 C CA . VAL A 1 88 ? 3.902 20.193 4.469 1.00 97.56 88 VAL A CA 1
ATOM 676 C C . VAL A 1 88 ? 4.903 19.047 4.598 1.00 97.56 88 VAL A C 1
ATOM 678 O O . VAL A 1 88 ? 5.949 19.090 3.963 1.00 97.56 88 VAL A O 1
ATOM 681 N N . LEU A 1 89 ? 4.587 18.018 5.388 1.00 96.56 89 LEU A N 1
ATOM 682 C CA . LEU A 1 89 ? 5.460 16.854 5.543 1.00 96.56 89 LEU A CA 1
ATOM 683 C C . LEU A 1 89 ? 5.621 16.085 4.230 1.00 96.56 89 LEU A C 1
ATOM 685 O O . LEU A 1 89 ? 6.736 15.697 3.913 1.00 96.56 89 LEU A O 1
ATOM 689 N N . ASP A 1 90 ? 4.545 15.906 3.467 1.00 94.06 90 ASP A N 1
ATOM 690 C CA . ASP A 1 90 ? 4.569 15.220 2.174 1.00 94.06 90 ASP A CA 1
ATOM 691 C C . ASP A 1 90 ? 5.500 15.932 1.184 1.00 94.06 90 ASP A C 1
ATOM 693 O O . ASP A 1 90 ? 6.424 15.324 0.654 1.00 94.06 90 ASP A O 1
ATOM 697 N N . ILE A 1 91 ? 5.359 17.255 1.041 1.00 96.75 91 ILE A N 1
ATOM 698 C CA . ILE A 1 91 ? 6.234 18.064 0.180 1.00 96.75 91 ILE A CA 1
ATOM 699 C C . ILE A 1 91 ? 7.691 18.004 0.653 1.00 96.75 91 ILE A C 1
ATOM 701 O O . ILE A 1 91 ? 8.590 17.832 -0.166 1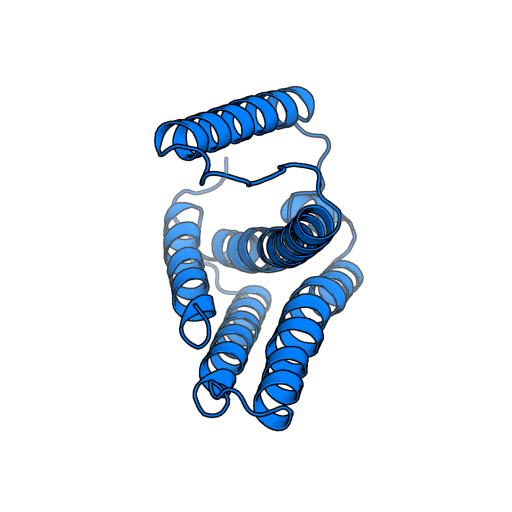.00 96.75 91 ILE A O 1
ATOM 705 N N . LEU A 1 92 ? 7.942 18.145 1.960 1.00 97.50 92 LEU A N 1
ATOM 706 C CA . LEU A 1 92 ? 9.304 18.123 2.502 1.00 97.50 92 LEU A CA 1
ATOM 707 C C . LEU A 1 92 ? 9.979 16.760 2.308 1.00 97.50 92 LEU A C 1
ATOM 709 O O . LEU A 1 92 ? 11.144 16.709 1.919 1.00 97.50 92 LEU A O 1
ATOM 713 N N . LEU A 1 93 ? 9.259 15.665 2.558 1.00 96.62 93 LEU A N 1
ATOM 714 C CA . LEU A 1 93 ? 9.778 14.309 2.384 1.00 96.62 93 LEU A CA 1
ATOM 715 C C . LEU A 1 93 ? 9.971 13.971 0.903 1.00 96.62 93 LEU A C 1
ATOM 717 O O . LEU A 1 93 ? 11.012 13.422 0.552 1.00 96.62 93 LEU A O 1
ATOM 721 N N . ALA A 1 94 ? 9.031 14.348 0.033 1.00 92.88 94 ALA A N 1
ATOM 722 C CA . ALA A 1 94 ? 9.157 14.162 -1.409 1.00 92.88 94 ALA A CA 1
ATOM 723 C C . ALA A 1 94 ? 10.341 14.954 -1.984 1.00 92.88 94 ALA A C 1
ATOM 725 O O . ALA A 1 94 ? 11.125 14.409 -2.757 1.00 92.88 94 ALA A O 1
ATOM 726 N N . ALA A 1 95 ? 10.522 16.213 -1.569 1.00 95.12 95 ALA A N 1
ATOM 727 C CA . ALA A 1 95 ? 11.669 17.027 -1.970 1.00 95.12 95 ALA A CA 1
ATOM 728 C C . ALA A 1 95 ? 12.995 16.444 -1.458 1.00 95.12 95 ALA A C 1
ATOM 730 O O . ALA A 1 95 ? 13.976 16.418 -2.196 1.00 95.12 95 ALA A O 1
ATOM 731 N N . GLY A 1 96 ? 13.022 15.944 -0.218 1.00 96.19 96 GLY A N 1
ATOM 732 C CA . GLY A 1 96 ? 14.188 15.260 0.340 1.00 96.19 96 GLY A CA 1
ATOM 733 C C . GLY A 1 96 ? 14.540 13.984 -0.426 1.00 96.19 96 GLY A C 1
ATOM 734 O O . GLY A 1 96 ? 15.700 13.783 -0.772 1.00 96.19 96 GLY A O 1
ATOM 735 N N . LEU A 1 97 ? 13.544 13.156 -0.751 1.00 92.50 97 LEU A N 1
ATOM 736 C CA . LEU A 1 97 ? 13.736 11.939 -1.539 1.00 92.50 97 LEU A CA 1
ATOM 737 C C . LEU A 1 97 ? 14.224 12.255 -2.960 1.00 92.50 97 LEU A C 1
ATOM 739 O O . LEU A 1 97 ? 15.159 11.623 -3.443 1.00 92.50 97 LEU A O 1
ATOM 743 N N . LEU A 1 98 ? 13.646 13.275 -3.602 1.00 90.12 98 LEU A N 1
ATOM 744 C CA . LEU A 1 98 ? 14.106 13.750 -4.905 1.00 90.12 98 LEU A CA 1
ATOM 745 C C . LEU A 1 98 ? 15.558 14.239 -4.841 1.00 90.12 98 LEU A C 1
ATOM 747 O O . LEU A 1 98 ? 16.344 13.913 -5.723 1.00 90.12 98 LEU A O 1
ATOM 751 N N . ALA A 1 99 ? 15.932 14.984 -3.797 1.00 92.25 99 ALA A N 1
ATOM 752 C CA . ALA A 1 99 ? 17.301 15.458 -3.616 1.00 92.25 99 ALA A CA 1
ATOM 753 C C . ALA A 1 99 ? 18.302 14.303 -3.450 1.00 92.25 99 ALA A C 1
ATOM 755 O O . ALA A 1 99 ? 19.401 14.388 -3.991 1.00 92.25 99 ALA A O 1
ATOM 756 N N . ILE A 1 100 ? 17.916 13.221 -2.759 1.00 92.75 100 ILE A N 1
ATOM 757 C CA . ILE A 1 100 ? 18.727 11.997 -2.663 1.00 92.75 100 ILE A CA 1
ATOM 758 C C . ILE A 1 100 ? 18.939 11.399 -4.059 1.00 92.75 100 ILE A C 1
ATOM 760 O O . ILE A 1 100 ? 20.083 11.224 -4.462 1.00 92.75 100 ILE A O 1
ATOM 764 N N . PHE A 1 101 ? 17.870 11.182 -4.832 1.00 87.31 101 PHE A N 1
ATOM 765 C CA . PHE A 1 101 ? 17.987 10.616 -6.183 1.00 87.31 101 PHE A CA 1
ATOM 766 C C . PHE A 1 101 ? 18.767 11.508 -7.153 1.00 87.31 101 PHE A C 1
ATOM 768 O O . PHE A 1 101 ? 19.502 11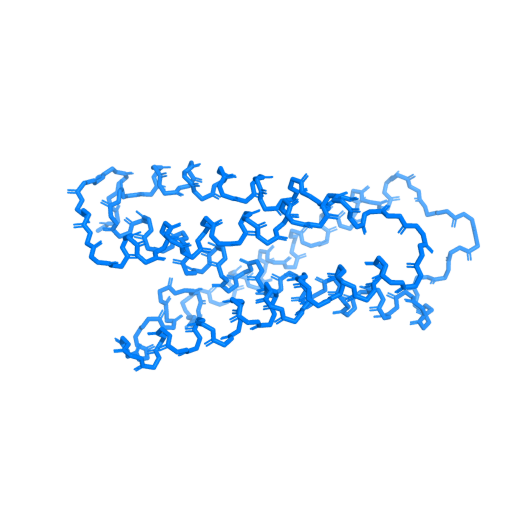.011 -7.998 1.00 87.31 101 PHE A O 1
ATOM 775 N N . MET A 1 102 ? 18.639 12.831 -7.038 1.00 86.62 102 MET A N 1
ATOM 776 C CA . MET A 1 102 ? 19.436 13.762 -7.840 1.00 86.62 102 MET A CA 1
ATOM 777 C C . MET A 1 102 ? 20.913 13.772 -7.427 1.00 86.62 102 MET A C 1
ATOM 779 O O . MET A 1 102 ? 21.768 14.073 -8.260 1.00 86.62 102 MET A O 1
ATOM 783 N N . GLY A 1 103 ? 21.216 13.453 -6.165 1.00 88.19 103 GLY A N 1
ATOM 784 C CA . GLY A 1 103 ? 22.579 13.322 -5.652 1.00 88.19 103 GLY A CA 1
ATOM 785 C C . GLY A 1 103 ? 23.364 12.182 -6.304 1.00 88.19 103 GLY A C 1
ATOM 786 O O . GLY A 1 103 ? 24.572 12.317 -6.484 1.00 88.19 103 GLY A O 1
ATOM 787 N N . ASP A 1 104 ? 22.676 11.124 -6.738 1.00 85.62 104 ASP A N 1
ATOM 788 C CA . ASP A 1 104 ? 23.267 9.997 -7.475 1.00 85.62 104 ASP A CA 1
ATOM 789 C C . ASP A 1 104 ? 23.565 10.334 -8.954 1.00 85.62 104 ASP A C 1
ATOM 791 O O . ASP A 1 104 ? 24.181 9.545 -9.672 1.00 85.62 104 ASP A O 1
ATOM 795 N N . GLY A 1 105 ? 23.182 11.536 -9.403 1.00 80.75 105 GLY A N 1
ATOM 796 C CA . GLY A 1 105 ? 23.347 12.014 -10.771 1.00 80.75 105 GLY A CA 1
ATOM 797 C C . GLY A 1 105 ? 22.178 11.633 -11.682 1.00 80.75 105 GLY A C 1
ATOM 798 O O . GLY A 1 105 ? 21.512 10.616 -11.514 1.00 80.75 105 GLY A O 1
ATOM 799 N N . ILE A 1 106 ? 21.915 12.476 -12.682 1.00 81.50 106 ILE A N 1
ATOM 800 C CA . ILE A 1 106 ? 20.920 12.196 -13.723 1.00 81.50 106 ILE A CA 1
ATOM 801 C C . ILE A 1 106 ? 21.660 11.545 -14.900 1.00 81.50 106 ILE A C 1
ATOM 803 O O . ILE A 1 106 ? 22.613 12.157 -15.391 1.00 81.50 106 ILE A O 1
ATOM 807 N N . PRO A 1 107 ? 21.253 10.352 -15.380 1.00 81.25 107 PRO A N 1
ATOM 808 C CA . PRO A 1 107 ? 21.901 9.716 -16.523 1.00 81.25 107 PRO A CA 1
ATOM 809 C C . PRO A 1 107 ? 21.914 10.640 -17.746 1.00 81.25 107 PRO A C 1
ATOM 811 O O . PRO A 1 107 ? 20.903 11.285 -18.051 1.00 81.25 107 PRO A O 1
ATOM 814 N N . GLU A 1 108 ? 23.046 10.706 -18.451 1.00 79.25 108 GLU A N 1
ATOM 815 C CA . GLU A 1 108 ? 23.203 11.568 -19.627 1.00 79.25 108 GLU A CA 1
ATOM 816 C C . GLU A 1 108 ? 22.094 11.321 -20.663 1.00 79.25 108 GLU A C 1
ATOM 818 O O . GLU A 1 108 ? 21.715 10.186 -20.944 1.00 79.25 108 GLU A O 1
ATOM 823 N N . GLY A 1 109 ? 21.548 12.403 -21.225 1.00 76.38 109 GLY A N 1
ATOM 824 C CA . GLY A 1 109 ? 20.458 12.336 -22.205 1.00 76.38 109 GLY A CA 1
ATOM 825 C C . GLY A 1 109 ? 19.055 12.142 -21.614 1.00 76.38 109 GLY A C 1
ATOM 826 O O . GLY A 1 109 ? 18.083 12.170 -22.368 1.00 76.38 109 GLY A O 1
ATOM 827 N N . THR A 1 110 ? 18.909 12.006 -20.291 1.00 79.50 110 THR A N 1
ATOM 828 C CA . THR A 1 110 ? 17.587 11.900 -19.651 1.00 79.50 110 THR A CA 1
ATOM 829 C C . THR A 1 110 ? 16.854 13.239 -19.676 1.00 79.50 110 THR A C 1
ATOM 831 O O . THR A 1 110 ? 17.259 14.205 -19.029 1.00 79.50 110 THR A O 1
ATOM 834 N N . VAL A 1 111 ? 15.711 13.284 -20.361 1.00 80.81 111 VAL A N 1
ATOM 835 C CA . VAL A 1 111 ? 14.765 14.402 -20.274 1.00 80.81 111 VAL A CA 1
ATOM 836 C C . VAL A 1 111 ? 13.686 14.049 -19.252 1.00 80.81 111 VAL A C 1
ATOM 838 O O . VAL A 1 111 ? 12.813 13.221 -19.503 1.00 80.81 111 VAL A O 1
ATOM 841 N N . LEU A 1 112 ? 13.729 14.688 -18.081 1.00 75.00 112 LEU A N 1
ATOM 842 C CA . LEU A 1 112 ? 12.838 14.360 -16.956 1.00 75.00 112 LEU A CA 1
ATOM 843 C C . LEU A 1 112 ? 11.345 14.432 -17.325 1.00 75.00 112 LEU A C 1
ATOM 845 O O . LEU A 1 112 ? 10.567 13.569 -16.932 1.00 75.00 112 LEU A O 1
ATOM 849 N N . LEU A 1 113 ? 10.948 15.432 -18.116 1.00 82.75 113 LEU A N 1
ATOM 850 C CA . LEU A 1 113 ? 9.556 15.672 -18.520 1.00 82.75 113 LEU A CA 1
ATOM 851 C C . LEU A 1 113 ? 9.246 15.145 -19.929 1.00 82.75 113 LEU A C 1
ATOM 853 O O . LEU A 1 113 ? 8.498 15.764 -20.685 1.00 82.75 113 LEU A O 1
ATOM 857 N N . GLN A 1 114 ? 9.836 14.010 -20.301 1.00 88.44 114 GLN A N 1
ATOM 858 C CA . GLN A 1 114 ? 9.495 13.319 -21.541 1.00 88.44 114 GLN A CA 1
ATOM 859 C C . GLN A 1 114 ? 8.235 12.459 -21.368 1.00 88.44 114 GLN A C 1
ATOM 861 O O . GLN A 1 114 ? 7.938 11.970 -20.278 1.00 88.44 114 GLN A O 1
ATOM 866 N N . LYS A 1 115 ? 7.491 12.251 -22.457 1.00 87.69 115 LYS A N 1
ATOM 867 C CA . LYS A 1 115 ? 6.212 11.529 -22.466 1.00 87.69 115 LYS A CA 1
ATOM 868 C C . LYS A 1 115 ? 6.310 10.128 -21.847 1.00 87.69 115 LYS A C 1
ATOM 870 O O . LYS A 1 115 ? 5.442 9.749 -21.067 1.00 87.69 115 LYS A O 1
ATOM 875 N N . GLU A 1 116 ? 7.366 9.384 -22.155 1.00 87.50 116 GLU A N 1
ATOM 876 C CA . GLU A 1 116 ? 7.601 8.030 -21.639 1.00 87.50 116 GLU A CA 1
ATOM 877 C C . GLU A 1 116 ? 7.784 8.039 -20.114 1.00 87.50 116 GLU A C 1
ATOM 879 O O . GLU A 1 116 ? 7.182 7.232 -19.405 1.00 87.50 116 GLU A O 1
ATOM 884 N N . ASN A 1 117 ? 8.519 9.026 -19.597 1.00 86.69 117 ASN A N 1
ATOM 885 C CA . ASN A 1 117 ? 8.739 9.208 -18.163 1.00 86.69 117 ASN A CA 1
ATOM 886 C C . ASN A 1 117 ? 7.456 9.632 -17.434 1.00 86.69 117 ASN A C 1
ATOM 888 O O . ASN A 1 117 ? 7.221 9.210 -16.304 1.00 86.69 117 ASN A O 1
ATOM 892 N N . LEU A 1 118 ? 6.579 10.404 -18.088 1.00 88.94 118 LEU A N 1
ATOM 893 C CA . LEU A 1 118 ? 5.262 10.745 -17.539 1.00 88.94 118 LEU A CA 1
ATOM 894 C C . LEU A 1 118 ? 4.341 9.522 -17.440 1.00 88.94 118 LEU A C 1
ATOM 896 O O . LEU A 1 118 ? 3.614 9.393 -16.455 1.00 88.94 118 LEU A O 1
ATOM 900 N N . TYR A 1 119 ? 4.382 8.606 -18.416 1.00 90.06 119 TYR A N 1
ATOM 901 C CA . TYR A 1 119 ? 3.641 7.344 -18.324 1.00 90.06 119 TYR A CA 1
ATOM 902 C C . TYR A 1 119 ? 4.158 6.466 -17.188 1.00 90.06 119 TYR A C 1
ATOM 904 O O . TYR A 1 119 ? 3.354 5.962 -16.404 1.00 90.06 119 TYR A O 1
ATOM 912 N N . ALA A 1 120 ? 5.480 6.330 -17.061 1.00 89.38 120 ALA A N 1
ATOM 913 C CA . ALA A 1 120 ? 6.088 5.600 -15.955 1.00 89.38 120 ALA A CA 1
ATOM 914 C C . ALA A 1 120 ? 5.698 6.213 -14.599 1.00 89.38 120 ALA A C 1
ATOM 916 O O . ALA A 1 120 ? 5.271 5.494 -13.698 1.00 89.38 120 ALA A O 1
ATOM 917 N N . ALA A 1 121 ? 5.746 7.543 -14.472 1.00 89.56 121 ALA A N 1
ATOM 918 C CA . ALA A 1 121 ? 5.344 8.244 -13.255 1.00 89.56 121 ALA A CA 1
ATOM 919 C C . ALA A 1 121 ? 3.861 8.023 -12.911 1.00 89.56 121 ALA A C 1
ATOM 921 O O . ALA A 1 121 ? 3.532 7.743 -11.759 1.00 89.56 121 ALA A O 1
ATOM 922 N N . ALA A 1 122 ? 2.959 8.100 -13.895 1.00 91.38 122 ALA A N 1
ATOM 923 C CA . ALA A 1 122 ? 1.532 7.842 -13.689 1.00 91.38 122 ALA A CA 1
ATOM 924 C C . ALA A 1 122 ? 1.255 6.385 -13.280 1.00 91.38 122 ALA A C 1
ATOM 926 O O . ALA A 1 122 ? 0.407 6.119 -12.422 1.00 91.38 122 ALA A O 1
ATOM 927 N N . TYR A 1 123 ? 1.991 5.444 -13.869 1.00 91.31 123 TYR A N 1
ATOM 928 C CA . TYR A 1 123 ? 1.911 4.035 -13.518 1.00 91.31 123 TYR A CA 1
ATOM 929 C C . TYR A 1 123 ? 2.396 3.782 -12.078 1.00 91.31 123 TYR A C 1
ATOM 931 O O . TYR A 1 123 ? 1.663 3.192 -11.284 1.00 91.31 123 TYR A O 1
ATOM 939 N N . ILE A 1 124 ? 3.564 4.316 -11.700 1.00 91.19 124 ILE A N 1
ATOM 940 C CA . ILE A 1 124 ? 4.099 4.229 -10.330 1.00 91.19 124 ILE A CA 1
ATOM 941 C C . ILE A 1 124 ? 3.135 4.869 -9.328 1.00 91.19 124 ILE A C 1
ATOM 943 O O . ILE A 1 124 ? 2.883 4.295 -8.272 1.00 91.19 124 ILE A O 1
ATOM 947 N N . LEU A 1 125 ? 2.535 6.016 -9.664 1.00 92.50 125 LEU A N 1
ATOM 948 C CA . LEU A 1 125 ? 1.523 6.652 -8.819 1.00 92.50 125 LEU A CA 1
ATOM 949 C C . LEU A 1 125 ? 0.313 5.734 -8.600 1.00 92.50 125 LEU A C 1
ATOM 951 O O . LEU A 1 125 ? -0.210 5.659 -7.491 1.00 92.50 125 LEU A O 1
ATOM 955 N N . THR A 1 126 ? -0.123 5.016 -9.635 1.00 91.81 126 THR A N 1
ATOM 956 C CA . THR A 1 126 ? -1.253 4.081 -9.545 1.00 91.81 126 THR A CA 1
ATOM 957 C C . THR A 1 126 ? -0.927 2.897 -8.632 1.00 91.81 126 THR A C 1
ATOM 959 O O . THR A 1 126 ? -1.720 2.576 -7.744 1.00 91.81 126 THR A O 1
ATOM 962 N N . ALA A 1 127 ? 0.254 2.293 -8.789 1.00 92.75 127 ALA A N 1
ATOM 963 C CA . ALA A 1 127 ? 0.742 1.252 -7.884 1.00 92.75 127 ALA A CA 1
ATOM 964 C C . ALA A 1 127 ? 0.879 1.772 -6.440 1.00 92.75 127 ALA A C 1
ATOM 966 O O . ALA A 1 127 ? 0.409 1.131 -5.501 1.00 92.75 127 ALA A O 1
ATOM 967 N N . GLY A 1 128 ? 1.406 2.985 -6.261 1.00 93.75 128 GLY A N 1
ATOM 968 C CA . GLY A 1 128 ? 1.504 3.638 -4.955 1.00 93.75 128 GLY A CA 1
ATOM 969 C C . GLY A 1 128 ? 0.139 3.876 -4.303 1.00 93.75 128 GLY A C 1
ATOM 970 O O . GLY A 1 128 ? -0.025 3.645 -3.108 1.00 93.75 128 GLY A O 1
ATOM 971 N N . ILE A 1 129 ? -0.886 4.266 -5.070 1.00 93.81 129 ILE A N 1
ATOM 972 C CA . ILE A 1 129 ? -2.260 4.391 -4.555 1.00 93.81 129 ILE A CA 1
ATOM 973 C C . ILE A 1 129 ? -2.774 3.042 -4.038 1.00 93.81 129 ILE A C 1
ATOM 975 O O . ILE A 1 129 ? -3.405 3.012 -2.980 1.00 93.81 129 ILE A O 1
ATOM 979 N N . PHE A 1 130 ? -2.492 1.935 -4.733 1.00 95.69 130 PHE A N 1
ATOM 980 C CA . PHE A 1 130 ? -2.823 0.597 -4.234 1.00 95.69 130 PHE A CA 1
ATOM 981 C C . PHE A 1 130 ? -2.175 0.336 -2.868 1.00 95.69 130 PHE A C 1
ATOM 983 O O . PHE A 1 130 ? -2.876 -0.055 -1.934 1.00 95.69 130 PHE A O 1
ATOM 990 N N . GLU A 1 131 ? -0.880 0.611 -2.708 1.00 96.00 131 GLU A N 1
ATOM 991 C CA . GLU A 1 131 ? -0.182 0.385 -1.438 1.00 96.00 131 GLU A CA 1
ATOM 992 C C . GLU A 1 131 ? -0.771 1.245 -0.314 1.00 96.00 131 GLU A C 1
ATOM 994 O O . GLU A 1 131 ? -1.034 0.753 0.789 1.00 96.00 131 GLU A O 1
ATOM 999 N N . MET A 1 132 ? -1.059 2.516 -0.605 1.00 95.25 132 MET A N 1
ATOM 1000 C CA . MET A 1 132 ? -1.662 3.447 0.349 1.00 95.25 132 MET A CA 1
ATOM 1001 C C . MET A 1 132 ? -3.074 3.027 0.766 1.00 95.25 132 MET A C 1
ATOM 1003 O O . MET A 1 132 ? -3.406 3.110 1.948 1.00 95.25 132 MET A O 1
ATOM 1007 N N . LEU A 1 133 ? -3.899 2.548 -0.167 1.00 96.00 133 LEU A N 1
ATOM 1008 C CA . LEU A 1 133 ? -5.273 2.125 0.112 1.00 96.00 133 LEU A CA 1
ATOM 1009 C C . LEU A 1 133 ? -5.341 0.763 0.801 1.00 96.00 133 LEU A C 1
ATOM 1011 O O . LEU A 1 133 ? -6.023 0.606 1.818 1.00 96.00 133 LEU A O 1
ATOM 1015 N N . PHE A 1 134 ? -4.654 -0.231 0.248 1.00 97.81 134 PHE A N 1
ATOM 1016 C CA . PHE A 1 134 ? -4.784 -1.618 0.668 1.00 97.81 134 PHE A CA 1
ATOM 1017 C C . PHE A 1 134 ? -3.836 -1.973 1.803 1.00 97.81 134 PHE A C 1
ATOM 1019 O O . PHE A 1 134 ? -4.285 -2.453 2.842 1.00 97.81 134 PHE A O 1
ATOM 1026 N N . ILE A 1 135 ? -2.537 -1.718 1.644 1.00 97.50 135 ILE A N 1
ATOM 1027 C CA . ILE A 1 135 ? -1.533 -2.148 2.622 1.00 97.50 135 ILE A CA 1
ATOM 1028 C C . ILE A 1 135 ? -1.533 -1.200 3.825 1.00 97.50 135 ILE A C 1
ATOM 1030 O O . ILE A 1 135 ? -1.807 -1.609 4.957 1.00 97.50 135 ILE A O 1
ATOM 1034 N N . TYR A 1 136 ? -1.270 0.086 3.596 1.00 95.44 136 TYR A N 1
ATOM 1035 C CA . TYR A 1 136 ? -1.156 1.066 4.678 1.00 95.44 136 TYR A CA 1
ATOM 1036 C C . TYR A 1 136 ? -2.509 1.542 5.209 1.00 95.44 136 TYR A C 1
ATOM 1038 O O . TYR A 1 136 ? -2.607 1.892 6.386 1.00 95.44 136 TYR A O 1
ATOM 1046 N N . GLY A 1 137 ? -3.541 1.531 4.367 1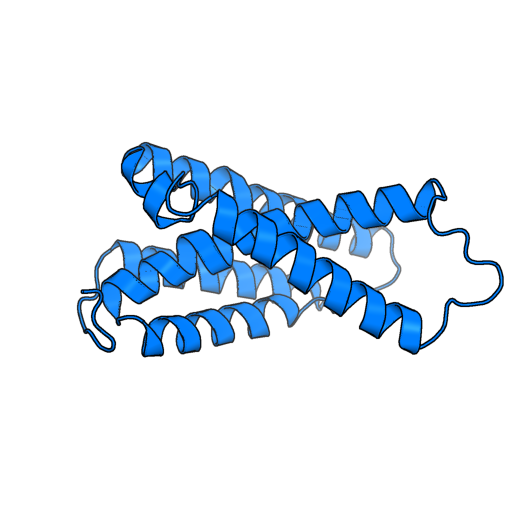.00 95.38 137 GLY A N 1
ATOM 1047 C CA . GLY A 1 137 ? -4.916 1.827 4.743 1.00 95.38 137 GLY A CA 1
ATOM 1048 C C . GLY A 1 137 ? -5.580 0.610 5.376 1.00 95.38 137 GLY A C 1
ATOM 1049 O O . GLY A 1 137 ? -5.690 0.519 6.596 1.00 95.38 137 GLY A O 1
ATOM 1050 N N . PHE A 1 138 ? -6.028 -0.342 4.558 1.00 97.38 138 PHE A N 1
ATOM 1051 C CA . PHE A 1 138 ? -6.853 -1.462 5.009 1.00 97.38 138 PHE A CA 1
ATOM 1052 C C . PHE A 1 138 ? -6.126 -2.471 5.923 1.00 97.38 138 PHE A C 1
ATOM 1054 O O . PHE A 1 138 ? -6.608 -2.719 7.036 1.00 97.38 138 PHE A O 1
ATOM 1061 N N . LEU A 1 139 ? -4.997 -3.057 5.502 1.00 97.88 139 LEU A N 1
ATOM 1062 C CA . LEU A 1 139 ? -4.300 -4.103 6.268 1.00 97.88 139 LEU A CA 1
ATOM 1063 C C . LEU A 1 139 ? -3.788 -3.555 7.599 1.00 97.88 139 LEU A C 1
ATOM 1065 O O . LEU A 1 139 ? -4.155 -4.067 8.660 1.00 97.88 139 LEU A O 1
ATOM 1069 N N . ARG A 1 140 ? -3.008 -2.469 7.556 1.00 97.00 140 ARG A N 1
ATOM 1070 C CA . ARG A 1 140 ? -2.446 -1.847 8.759 1.00 97.00 140 ARG A CA 1
ATOM 1071 C C . ARG A 1 140 ? -3.523 -1.431 9.749 1.00 97.00 140 ARG A C 1
ATOM 1073 O O . ARG A 1 140 ? -3.402 -1.758 10.926 1.00 97.00 140 ARG A O 1
ATOM 1080 N N . MET A 1 141 ? -4.583 -0.751 9.302 1.00 95.56 141 MET A N 1
ATOM 1081 C CA . MET A 1 141 ? -5.701 -0.373 10.176 1.00 95.56 141 MET A CA 1
ATOM 1082 C C . MET A 1 141 ? -6.324 -1.611 10.834 1.00 95.56 141 MET A C 1
ATOM 1084 O O . MET A 1 141 ? -6.616 -1.595 12.032 1.00 95.56 141 MET A O 1
ATOM 1088 N N . SER A 1 142 ? -6.543 -2.681 10.069 1.00 96.56 142 SER A N 1
ATOM 1089 C CA . SER A 1 142 ? -7.184 -3.902 10.568 1.00 96.56 142 SER A CA 1
ATOM 1090 C C . SER A 1 142 ? -6.317 -4.618 11.603 1.00 96.56 142 SER A C 1
ATOM 1092 O O . SER A 1 142 ? -6.824 -5.056 12.640 1.00 96.56 142 SER A O 1
ATOM 1094 N N . PHE A 1 143 ? -5.004 -4.679 11.372 1.00 97.75 143 PHE A N 1
ATOM 1095 C CA . PHE A 1 143 ? -4.046 -5.205 12.340 1.00 97.75 143 PHE A CA 1
ATOM 1096 C C . PHE A 1 143 ? -3.903 -4.298 13.559 1.00 97.75 143 PHE A C 1
ATOM 1098 O O . PHE A 1 143 ? -3.852 -4.803 14.672 1.00 97.75 143 PHE A O 1
ATOM 1105 N N . GLU A 1 144 ? -3.929 -2.977 13.404 1.00 96.94 144 GLU A N 1
ATOM 1106 C CA . GLU A 1 144 ? -3.831 -2.035 14.525 1.00 96.94 144 GLU A CA 1
ATOM 1107 C C . GLU A 1 144 ? -5.049 -2.131 15.448 1.00 96.94 144 GLU A C 1
ATOM 1109 O O . GLU A 1 144 ? -4.909 -2.161 16.673 1.00 96.94 144 GLU A O 1
ATOM 1114 N N . LYS A 1 145 ? -6.252 -2.281 14.877 1.00 95.00 145 LYS A N 1
ATOM 1115 C CA . LYS A 1 145 ? -7.483 -2.526 15.644 1.00 95.00 145 LYS A CA 1
ATOM 1116 C C . LYS A 1 145 ? -7.404 -3.810 16.479 1.00 95.00 145 LYS A C 1
ATOM 1118 O O . LYS A 1 145 ? -8.022 -3.853 17.552 1.00 95.00 145 LYS A O 1
ATOM 1123 N N . ALA A 1 146 ? -6.657 -4.811 16.010 1.00 96.88 146 ALA A N 1
ATOM 1124 C CA . ALA A 1 146 ? -6.502 -6.110 16.656 1.00 96.88 146 ALA A CA 1
ATOM 1125 C C . ALA A 1 146 ? -5.334 -6.163 17.648 1.00 96.88 146 ALA A C 1
ATOM 1127 O O . ALA A 1 146 ? -5.513 -6.638 18.767 1.00 96.88 146 ALA A O 1
ATOM 1128 N N . PHE A 1 147 ? -4.164 -5.666 17.256 1.00 97.44 147 PHE A N 1
ATOM 1129 C CA . PHE A 1 147 ? -2.894 -5.914 17.933 1.00 97.44 147 PHE A CA 1
ATOM 1130 C C . PHE A 1 147 ? -2.231 -4.660 18.527 1.00 97.44 147 PHE A C 1
ATOM 1132 O O . PHE A 1 147 ? -1.255 -4.767 19.266 1.00 97.44 147 PHE A O 1
ATOM 1139 N N . GLY A 1 148 ? -2.759 -3.465 18.248 1.00 96.75 148 GLY A N 1
ATOM 1140 C CA . GLY A 1 148 ? -2.132 -2.199 18.634 1.00 96.75 148 GLY A CA 1
ATOM 1141 C C . GLY A 1 148 ? -1.073 -1.740 17.629 1.00 96.75 148 GLY A C 1
ATOM 1142 O O . GLY A 1 148 ? -0.817 -2.403 16.624 1.00 96.75 148 GLY A O 1
ATOM 1143 N N . ILE A 1 149 ? -0.482 -0.571 17.881 1.00 96.50 149 ILE A N 1
ATOM 1144 C CA . ILE A 1 149 ? 0.374 0.133 16.909 1.00 96.50 149 ILE A CA 1
ATOM 1145 C C . ILE A 1 149 ? 1.620 -0.676 16.534 1.00 96.50 149 ILE A C 1
ATOM 1147 O O . ILE A 1 149 ? 1.905 -0.839 15.348 1.00 96.50 149 ILE A O 1
ATOM 1151 N N . ILE A 1 150 ? 2.373 -1.161 17.526 1.00 97.06 150 ILE A N 1
ATOM 1152 C CA . ILE A 1 150 ? 3.689 -1.767 17.276 1.00 97.06 150 ILE A CA 1
ATOM 1153 C C . ILE A 1 150 ? 3.543 -3.094 16.518 1.00 97.06 150 ILE A C 1
ATOM 1155 O O . ILE A 1 150 ? 4.143 -3.220 15.448 1.00 97.06 150 ILE A O 1
ATOM 1159 N N . PRO A 1 151 ? 2.717 -4.061 16.970 1.00 97.00 151 PRO A N 1
ATOM 1160 C CA . PRO A 1 151 ? 2.569 -5.312 16.233 1.00 97.00 151 PRO A CA 1
ATOM 1161 C C . PRO A 1 151 ? 1.949 -5.113 14.848 1.00 97.00 151 PRO A C 1
ATOM 1163 O O . PRO A 1 151 ? 2.312 -5.819 13.915 1.00 97.00 151 PRO A O 1
ATOM 1166 N N . ALA A 1 152 ? 1.053 -4.135 14.678 1.00 97.38 152 ALA A N 1
ATOM 1167 C CA . ALA A 1 152 ? 0.473 -3.852 13.371 1.00 97.38 152 ALA A CA 1
ATOM 1168 C C . ALA A 1 152 ? 1.509 -3.372 12.356 1.00 97.38 152 ALA A C 1
ATOM 1170 O O . ALA A 1 152 ? 1.449 -3.797 11.206 1.00 97.38 152 ALA A O 1
ATOM 1171 N N . ILE A 1 153 ? 2.470 -2.538 12.767 1.00 97.25 153 ILE A N 1
ATOM 1172 C CA . ILE A 1 153 ? 3.583 -2.129 11.899 1.00 97.25 153 ILE A CA 1
ATOM 1173 C C . ILE A 1 153 ? 4.387 -3.356 11.462 1.00 97.25 153 ILE A C 1
ATOM 1175 O O . ILE A 1 153 ? 4.602 -3.528 10.267 1.00 97.25 153 ILE A O 1
ATOM 1179 N N . LEU A 1 154 ? 4.765 -4.225 12.405 1.00 98.00 154 LEU A N 1
ATOM 1180 C CA . LEU A 1 154 ? 5.574 -5.416 12.123 1.00 98.00 154 LEU A CA 1
ATOM 1181 C C . LEU A 1 154 ? 4.853 -6.420 11.216 1.00 98.00 154 LEU A C 1
ATOM 1183 O O . LEU A 1 154 ? 5.428 -6.937 10.267 1.00 98.00 154 LEU A O 1
ATOM 1187 N N . VAL A 1 155 ? 3.577 -6.698 11.483 1.00 97.88 155 VAL A N 1
ATOM 1188 C CA . VAL A 1 155 ? 2.806 -7.634 10.655 1.00 97.88 155 VAL A CA 1
ATOM 1189 C C . VAL A 1 155 ? 2.574 -7.042 9.265 1.00 97.88 155 VAL A C 1
ATOM 1191 O O . VAL A 1 155 ? 2.752 -7.737 8.269 1.00 97.88 155 VAL A O 1
ATOM 1194 N N . THR A 1 156 ? 2.235 -5.753 9.170 1.00 98.19 156 THR A N 1
ATOM 1195 C CA . THR A 1 156 ? 2.044 -5.095 7.866 1.00 98.19 156 THR A CA 1
ATOM 1196 C C . THR A 1 156 ? 3.339 -5.074 7.061 1.00 98.19 156 THR A C 1
ATOM 1198 O O . THR A 1 156 ? 3.291 -5.328 5.862 1.00 98.19 156 THR A O 1
ATOM 1201 N N . SER A 1 157 ? 4.493 -4.819 7.690 1.00 97.50 157 SER A N 1
ATOM 1202 C CA . SER A 1 157 ? 5.776 -4.827 6.984 1.00 97.50 157 SER A CA 1
ATOM 1203 C C . SER A 1 157 ? 6.129 -6.215 6.459 1.00 97.50 157 SER A C 1
ATOM 1205 O O . SER A 1 157 ? 6.635 -6.312 5.351 1.00 97.50 157 SER A O 1
ATOM 1207 N N . VAL A 1 158 ? 5.792 -7.290 7.180 1.00 97.75 158 VAL A N 1
ATOM 1208 C CA . VAL A 1 158 ? 5.923 -8.662 6.661 1.00 97.75 158 VAL A CA 1
ATOM 1209 C C . VAL A 1 158 ? 5.085 -8.851 5.393 1.00 97.75 158 VAL A C 1
ATOM 1211 O O . VAL A 1 158 ? 5.617 -9.291 4.377 1.00 97.75 158 VAL A O 1
ATOM 1214 N N . PHE A 1 159 ? 3.801 -8.476 5.414 1.00 98.06 159 PHE A N 1
ATOM 1215 C CA . PHE A 1 159 ? 2.947 -8.567 4.222 1.00 98.06 159 PHE A CA 1
ATOM 1216 C C . PHE A 1 159 ? 3.474 -7.721 3.056 1.00 98.06 159 PHE A C 1
ATOM 1218 O O . PHE A 1 159 ? 3.467 -8.189 1.921 1.00 98.06 159 PHE A O 1
ATOM 1225 N N . TYR A 1 160 ? 3.955 -6.509 3.338 1.00 97.00 160 TYR A N 1
ATOM 1226 C CA . TYR A 1 160 ? 4.544 -5.618 2.341 1.00 97.00 160 TYR A CA 1
ATOM 1227 C C . TYR A 1 160 ? 5.826 -6.201 1.729 1.00 97.00 160 TYR A C 1
ATOM 1229 O O . TYR A 1 160 ? 5.985 -6.205 0.516 1.00 97.00 160 TYR A O 1
ATOM 1237 N N . SER A 1 161 ? 6.725 -6.766 2.536 1.00 95.19 161 SER A N 1
ATOM 1238 C CA . SER A 1 161 ? 7.953 -7.378 2.018 1.00 95.19 161 SER A CA 1
ATOM 1239 C C . SER A 1 161 ? 7.656 -8.566 1.103 1.00 95.19 161 SER A C 1
ATOM 1241 O O . SER A 1 161 ? 8.248 -8.686 0.034 1.00 95.19 161 SER A O 1
ATOM 1243 N N . PHE A 1 162 ? 6.709 -9.430 1.485 1.00 96.31 162 PHE A N 1
ATOM 1244 C CA . PHE A 1 162 ? 6.338 -10.590 0.668 1.00 96.31 162 PHE A CA 1
ATOM 1245 C C . PHE A 1 162 ? 5.464 -10.237 -0.543 1.00 96.31 162 PHE A C 1
ATOM 1247 O O . PHE A 1 162 ? 5.405 -11.020 -1.488 1.00 96.31 162 PHE A O 1
ATOM 1254 N N . HIS A 1 163 ? 4.820 -9.067 -0.563 1.00 95.19 163 HIS A N 1
ATOM 1255 C CA . HIS A 1 163 ? 4.103 -8.570 -1.740 1.00 95.19 163 HIS A CA 1
ATOM 1256 C C . HIS A 1 163 ? 5.020 -8.415 -2.960 1.00 95.19 163 HIS A C 1
ATOM 1258 O O . HIS A 1 163 ? 4.573 -8.681 -4.067 1.00 95.19 163 HIS A O 1
ATOM 1264 N N . HIS A 1 164 ? 6.300 -8.086 -2.781 1.00 92.31 164 HIS A N 1
ATOM 1265 C CA . HIS A 1 164 ? 7.264 -7.962 -3.884 1.00 92.31 164 HIS A CA 1
ATOM 1266 C C . HIS A 1 164 ? 7.980 -9.275 -4.241 1.00 92.31 164 HIS A C 1
ATOM 1268 O O . HIS A 1 164 ? 8.842 -9.295 -5.111 1.00 92.31 164 HIS A O 1
ATOM 1274 N N . ALA A 1 165 ? 7.653 -10.393 -3.582 1.00 91.94 165 ALA A N 1
ATOM 1275 C CA . ALA A 1 165 ? 8.428 -11.629 -3.712 1.00 91.94 165 ALA A CA 1
ATOM 1276 C C . ALA A 1 165 ? 8.426 -12.234 -5.127 1.00 91.94 165 ALA A C 1
ATOM 1278 O O . ALA A 1 165 ? 9.372 -12.932 -5.480 1.00 91.94 165 ALA A O 1
ATOM 1279 N N . GLY A 1 166 ? 7.374 -12.006 -5.919 1.00 84.62 166 GLY A N 1
ATOM 1280 C CA . GLY A 1 166 ? 7.278 -12.504 -7.292 1.00 84.62 166 GLY A CA 1
ATOM 1281 C C . GLY A 1 166 ? 7.487 -11.461 -8.384 1.00 84.62 166 GLY A C 1
ATOM 1282 O O . GLY A 1 166 ? 7.385 -11.806 -9.556 1.00 84.62 166 GLY A O 1
ATOM 1283 N N . PHE A 1 167 ? 7.755 -10.205 -8.019 1.00 76.94 167 PHE A N 1
ATOM 1284 C CA . PHE A 1 167 ? 8.046 -9.130 -8.963 1.00 76.94 167 PHE A CA 1
ATOM 1285 C C . PHE A 1 167 ? 8.852 -8.029 -8.261 1.00 76.94 167 PHE A C 1
ATOM 1287 O O . PHE A 1 167 ? 8.350 -7.332 -7.373 1.00 76.94 167 PHE A O 1
ATOM 1294 N N . GLN A 1 168 ? 10.112 -7.886 -8.662 1.00 61.53 168 GLN A N 1
ATOM 1295 C CA . GLN A 1 168 ? 10.978 -6.764 -8.308 1.00 61.53 168 GLN A CA 1
ATOM 1296 C C . GLN A 1 168 ? 11.504 -6.124 -9.582 1.00 61.53 168 GLN A C 1
ATOM 1298 O O . GLN A 1 168 ? 11.840 -6.891 -10.511 1.00 61.53 168 GLN A O 1
#

Sequence (168 aa):
MKELFKMKVTRDTWMAVAAGLLMIGLSLLMLPFSGDSMGDAIVSFLLRDVVMIFGLGVVFVLMYVDKKGKEVLSDIGFSKRKIKLSLVLDILLAAGLLAIFMGDGIPEGTVLLQKENLYAAAYILTAGIFEMLFIYGFLRMSFEKAFGIIPAILVTSVFYSFHHAGFQ